Protein AF-A0A7Y6YC84-F1 (afdb_monomer_lite)

Structure (mmCIF, N/CA/C/O backbone):
data_AF-A0A7Y6YC84-F1
#
_entry.id   AF-A0A7Y6YC84-F1
#
loop_
_atom_site.group_PDB
_atom_site.id
_atom_site.type_symbol
_atom_site.label_atom_id
_atom_site.label_alt_id
_atom_site.label_comp_id
_atom_site.label_asym_id
_atom_site.label_entity_id
_atom_site.label_seq_id
_atom_site.pdbx_PDB_ins_code
_atom_site.Cartn_x
_atom_site.Cartn_y
_atom_site.Cartn_z
_atom_site.occupancy
_atom_site.B_iso_or_equiv
_atom_site.auth_seq_id
_atom_site.auth_comp_id
_atom_site.auth_asym_id
_atom_site.auth_atom_id
_atom_site.pdbx_PDB_model_num
ATOM 1 N N . MET A 1 1 ? 20.306 6.561 -1.553 1.00 42.97 1 MET A N 1
ATOM 2 C CA . MET A 1 1 ? 19.040 6.395 -2.291 1.00 42.97 1 MET A CA 1
ATOM 3 C C . MET A 1 1 ? 17.899 6.727 -1.353 1.00 42.97 1 MET A C 1
ATOM 5 O O . MET A 1 1 ? 17.803 6.110 -0.298 1.00 42.97 1 MET A O 1
ATOM 9 N N . TYR A 1 2 ? 17.120 7.759 -1.674 1.00 43.88 2 TYR A N 1
ATOM 10 C CA . TYR A 1 2 ? 15.855 8.026 -0.992 1.00 43.88 2 TYR A CA 1
ATOM 11 C C . TYR A 1 2 ? 14.807 7.134 -1.651 1.00 43.88 2 TYR A C 1
ATOM 13 O O . TYR A 1 2 ? 14.483 7.336 -2.815 1.00 43.88 2 TYR A O 1
ATOM 21 N N . TRP A 1 3 ? 14.342 6.116 -0.934 1.00 53.81 3 TRP A N 1
ATOM 22 C CA . TRP A 1 3 ? 13.335 5.191 -1.444 1.00 53.81 3 TRP A CA 1
ATOM 23 C C . TRP A 1 3 ? 11.969 5.870 -1.397 1.00 53.81 3 TRP A C 1
ATOM 25 O O . TRP A 1 3 ? 11.554 6.349 -0.338 1.00 53.81 3 TRP A O 1
ATOM 35 N N . LYS A 1 4 ? 11.282 5.943 -2.5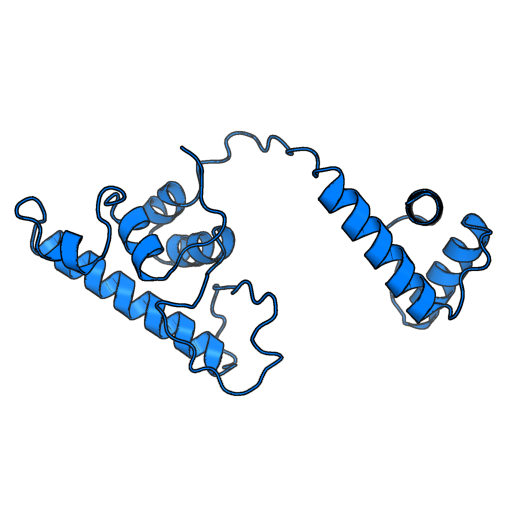41 1.00 65.00 4 LYS A N 1
ATOM 36 C CA . LYS A 1 4 ? 9.887 6.383 -2.572 1.00 65.00 4 LYS A CA 1
ATOM 37 C C . LYS A 1 4 ? 9.034 5.326 -1.868 1.00 65.00 4 LYS A C 1
ATOM 39 O O . LYS A 1 4 ? 9.213 4.127 -2.065 1.00 65.00 4 LYS A O 1
ATOM 44 N N . SER A 1 5 ? 8.107 5.783 -1.030 1.00 63.41 5 SER A N 1
ATOM 45 C CA . SER A 1 5 ? 7.161 4.906 -0.328 1.00 63.41 5 SER A CA 1
ATOM 46 C C . SER A 1 5 ? 6.054 4.376 -1.245 1.00 63.41 5 SER A C 1
ATOM 48 O O . SER A 1 5 ? 5.371 3.424 -0.882 1.00 63.41 5 SER A O 1
ATOM 50 N N . ASN A 1 6 ? 5.863 5.019 -2.401 1.00 70.50 6 ASN A N 1
ATOM 51 C CA . ASN A 1 6 ? 4.802 4.736 -3.358 1.00 70.50 6 ASN A CA 1
ATOM 52 C C . ASN A 1 6 ? 5.323 4.933 -4.785 1.00 70.50 6 ASN A C 1
ATOM 54 O O . ASN A 1 6 ? 6.077 5.882 -5.018 1.00 70.50 6 ASN A O 1
ATOM 58 N N . TYR A 1 7 ? 4.859 4.097 -5.712 1.00 74.06 7 TYR A N 1
ATOM 59 C CA . TYR A 1 7 ? 5.222 4.153 -7.130 1.00 74.06 7 TYR A CA 1
ATOM 60 C C . TYR A 1 7 ? 3.967 4.153 -8.010 1.00 74.06 7 TYR A C 1
ATOM 62 O O . TYR A 1 7 ? 2.951 3.546 -7.646 1.00 74.06 7 TYR A O 1
ATOM 70 N N . THR A 1 8 ? 4.033 4.830 -9.156 1.00 80.31 8 THR A N 1
ATOM 71 C CA . THR A 1 8 ? 3.091 4.604 -10.267 1.00 80.31 8 THR A CA 1
ATOM 72 C C . THR A 1 8 ? 3.418 3.293 -10.989 1.00 80.31 8 THR A C 1
ATOM 74 O O . THR A 1 8 ? 4.471 2.691 -10.756 1.00 80.31 8 THR A O 1
ATOM 77 N N . ALA A 1 9 ? 2.528 2.834 -11.875 1.00 78.75 9 ALA A N 1
ATOM 78 C CA . ALA A 1 9 ? 2.771 1.623 -12.660 1.00 78.75 9 ALA A CA 1
ATOM 79 C C . ALA A 1 9 ? 4.047 1.732 -13.519 1.00 78.75 9 ALA A C 1
ATOM 81 O O . ALA A 1 9 ? 4.863 0.814 -13.534 1.00 78.75 9 ALA A O 1
ATOM 82 N N . GLU A 1 10 ? 4.259 2.879 -14.169 1.00 80.94 10 GLU A N 1
ATOM 83 C CA . GLU A 1 10 ? 5.461 3.133 -14.971 1.00 80.94 10 GLU A CA 1
ATOM 84 C C . GLU A 1 10 ? 6.728 3.168 -14.111 1.00 80.94 10 GLU A C 1
ATOM 86 O O . GLU A 1 10 ? 7.709 2.496 -14.429 1.00 80.94 10 GLU A O 1
ATOM 91 N N . GLU A 1 11 ? 6.701 3.892 -12.986 1.00 80.94 11 GLU A N 1
ATOM 92 C CA . GLU A 1 11 ? 7.850 3.975 -12.080 1.00 80.94 11 GLU A CA 1
ATOM 93 C C . GLU A 1 11 ? 8.227 2.589 -11.532 1.00 80.94 11 GLU A C 1
ATOM 95 O O . GLU A 1 11 ? 9.409 2.257 -11.443 1.00 80.94 11 GLU A O 1
ATOM 100 N N . ALA A 1 12 ? 7.237 1.755 -11.198 1.00 81.56 12 ALA A N 1
ATOM 101 C CA . ALA A 1 12 ? 7.471 0.400 -10.708 1.00 81.56 12 ALA A CA 1
ATOM 102 C C . ALA A 1 12 ? 8.158 -0.487 -11.760 1.00 81.56 12 ALA A C 1
ATOM 104 O O . ALA A 1 12 ? 9.084 -1.233 -11.428 1.00 81.56 12 ALA A O 1
ATOM 105 N N . VAL A 1 13 ? 7.740 -0.385 -13.026 1.00 82.50 13 VAL A N 1
ATOM 106 C CA . VAL A 1 13 ? 8.360 -1.116 -14.141 1.00 82.50 13 VAL A CA 1
ATOM 107 C C . VAL A 1 13 ? 9.784 -0.623 -14.386 1.00 82.50 13 VAL A C 1
ATOM 109 O O . VAL A 1 13 ? 10.694 -1.443 -14.505 1.00 82.50 13 VAL A O 1
ATOM 112 N N . LEU A 1 14 ? 10.012 0.693 -14.390 1.00 83.44 14 LEU A N 1
ATOM 113 C CA . LEU A 1 14 ? 11.350 1.266 -14.551 1.00 83.44 14 LEU A CA 1
ATOM 114 C C . LEU A 1 14 ? 12.304 0.795 -13.447 1.00 83.44 14 LEU A C 1
ATOM 116 O O . LEU A 1 14 ? 13.414 0.348 -13.743 1.00 83.44 14 LEU A O 1
ATOM 120 N N . VAL A 1 15 ? 11.868 0.809 -12.185 1.00 81.62 15 VAL A N 1
ATOM 121 C CA . VAL A 1 15 ? 12.671 0.308 -11.055 1.00 81.62 15 VAL A CA 1
ATOM 122 C C . VAL A 1 15 ? 12.951 -1.190 -11.198 1.00 81.62 15 VAL A C 1
ATOM 124 O O . VAL A 1 15 ? 14.099 -1.619 -11.056 1.00 81.62 15 VAL A O 1
ATOM 127 N N . ALA A 1 16 ? 11.946 -1.997 -11.553 1.00 81.06 16 ALA A N 1
ATOM 128 C CA . ALA A 1 16 ? 12.126 -3.432 -11.774 1.00 81.06 16 ALA A CA 1
ATOM 129 C C . ALA A 1 16 ? 13.168 -3.708 -12.879 1.00 81.06 16 ALA A C 1
ATOM 131 O O . ALA A 1 16 ? 14.087 -4.521 -12.706 1.00 81.06 16 ALA A O 1
ATOM 132 N N . MET A 1 17 ? 13.099 -2.961 -13.981 1.00 80.69 17 MET A N 1
ATOM 133 C CA . MET A 1 17 ? 14.046 -3.064 -15.094 1.00 80.69 17 MET A CA 1
ATOM 134 C C . MET A 1 17 ? 15.441 -2.511 -14.755 1.00 80.69 17 MET A C 1
ATOM 136 O O . MET A 1 17 ? 16.412 -2.830 -15.444 1.00 80.69 17 MET A O 1
ATOM 140 N N . GLY A 1 18 ? 15.599 -1.781 -13.645 1.00 80.00 18 GLY A N 1
ATOM 141 C CA . GLY A 1 18 ? 16.848 -1.101 -13.284 1.00 80.00 18 GLY A CA 1
ATOM 142 C C . GLY A 1 18 ? 17.100 0.151 -14.131 1.00 80.00 18 GLY A C 1
ATOM 143 O O . GLY A 1 18 ? 18.245 0.547 -14.327 1.00 80.00 18 GLY A O 1
ATOM 144 N N . ALA A 1 19 ? 16.025 0.743 -14.645 1.00 81.69 19 ALA A N 1
ATOM 145 C CA . ALA A 1 19 ? 15.982 1.891 -15.538 1.00 81.69 19 ALA A CA 1
ATOM 146 C C . ALA A 1 19 ? 15.598 3.186 -14.792 1.00 81.69 19 ALA A C 1
ATOM 148 O O . ALA A 1 19 ? 14.956 4.067 -15.349 1.00 81.69 19 ALA A O 1
ATOM 149 N N . GLU A 1 20 ? 16.010 3.327 -13.528 1.00 72.19 20 GLU A N 1
ATOM 150 C CA . GLU A 1 20 ? 15.676 4.477 -12.664 1.00 72.19 20 GLU A CA 1
ATOM 151 C C . GLU A 1 20 ? 16.207 5.833 -13.175 1.00 72.19 20 GLU A C 1
ATOM 153 O O . GLU A 1 20 ? 15.881 6.875 -12.615 1.00 72.19 20 GLU A O 1
ATOM 158 N N . GLY A 1 21 ? 17.051 5.828 -14.212 1.00 76.69 21 GLY A N 1
ATOM 159 C CA . GLY A 1 21 ? 17.559 7.032 -14.873 1.00 76.69 21 GLY A CA 1
ATOM 160 C C . GLY A 1 21 ? 16.641 7.603 -15.957 1.00 76.69 21 GLY A C 1
ATOM 161 O O . GLY A 1 21 ? 17.009 8.608 -16.560 1.00 76.69 21 GLY A O 1
ATOM 162 N N . PHE A 1 22 ? 15.499 6.967 -16.229 1.00 80.56 22 PHE A N 1
ATOM 163 C CA . PHE A 1 22 ? 14.528 7.414 -17.226 1.00 80.56 22 PHE A CA 1
ATOM 164 C C . PHE A 1 22 ? 13.312 8.053 -16.555 1.00 80.56 22 PHE A C 1
ATOM 166 O O . PHE A 1 22 ? 12.827 7.557 -15.539 1.00 80.56 22 PHE A O 1
ATOM 173 N N . ASP A 1 23 ? 12.815 9.139 -17.148 1.00 78.81 23 ASP A N 1
ATOM 174 C CA . ASP A 1 23 ? 11.659 9.881 -16.634 1.00 78.81 23 ASP A CA 1
ATOM 175 C C . ASP A 1 23 ? 10.327 9.179 -16.949 1.00 78.81 23 ASP A C 1
ATOM 177 O O . ASP A 1 23 ? 9.343 9.370 -16.234 1.00 78.81 23 ASP A O 1
ATOM 181 N N . SER A 1 24 ? 10.291 8.346 -17.995 1.00 82.56 24 SER A N 1
ATOM 182 C CA . SER A 1 24 ? 9.112 7.580 -18.399 1.00 82.56 24 SER A CA 1
ATOM 183 C C . SER A 1 24 ? 9.479 6.254 -19.069 1.00 82.56 24 SER A C 1
ATOM 185 O O . SER A 1 24 ? 10.591 6.070 -19.579 1.00 82.56 24 SER A O 1
ATOM 187 N N . LEU A 1 25 ? 8.518 5.325 -19.113 1.00 82.56 25 LEU A N 1
ATOM 188 C CA . LEU A 1 25 ? 8.671 4.075 -19.864 1.00 82.56 25 LEU A CA 1
ATOM 189 C C . LEU A 1 25 ? 8.870 4.351 -21.362 1.00 82.56 25 LEU A C 1
ATOM 191 O O . LEU A 1 25 ? 9.650 3.673 -22.024 1.00 82.56 25 LEU A O 1
ATOM 195 N N . HIS A 1 26 ? 8.224 5.399 -21.880 1.00 84.12 26 HIS A N 1
ATOM 196 C CA . HIS A 1 26 ? 8.398 5.850 -23.256 1.00 84.12 26 HIS A CA 1
ATOM 197 C C . HIS A 1 26 ? 9.848 6.261 -23.551 1.00 84.12 26 HIS A C 1
ATOM 199 O O . HIS A 1 26 ? 10.396 5.879 -24.586 1.00 84.12 26 HIS A O 1
ATOM 205 N N . ASP A 1 27 ? 10.495 6.991 -22.640 1.00 84.81 27 ASP A N 1
ATOM 206 C CA . ASP A 1 27 ? 11.900 7.389 -22.798 1.00 84.81 27 ASP A CA 1
ATOM 207 C C . ASP A 1 27 ? 12.840 6.182 -22.715 1.00 84.81 27 ASP A C 1
ATOM 209 O O . ASP A 1 27 ? 13.811 6.094 -23.470 1.00 84.81 27 ASP A O 1
ATOM 213 N N . TYR A 1 28 ? 12.524 5.220 -21.842 1.00 84.75 28 TYR A N 1
ATOM 214 C CA . TYR A 1 28 ? 13.267 3.967 -21.737 1.00 84.75 28 TYR A CA 1
ATOM 215 C C . TYR A 1 28 ? 13.187 3.138 -23.024 1.00 84.75 28 TYR A C 1
ATOM 217 O O . TYR A 1 28 ? 14.220 2.680 -23.523 1.00 84.75 28 TYR A O 1
ATOM 225 N N . CYS A 1 29 ? 11.991 2.986 -23.597 1.00 83.62 29 CYS A N 1
ATOM 226 C CA . CYS A 1 29 ? 11.786 2.201 -24.814 1.00 83.62 29 CYS A CA 1
ATOM 227 C C . CYS A 1 29 ? 12.375 2.865 -26.067 1.00 83.62 29 CYS A C 1
ATOM 229 O O . CYS A 1 29 ? 12.778 2.174 -26.998 1.00 83.62 29 CYS A O 1
ATOM 231 N N . ASN A 1 30 ? 12.470 4.196 -26.093 1.00 84.25 30 ASN A N 1
ATOM 232 C CA . ASN A 1 30 ? 13.074 4.934 -27.208 1.00 84.25 30 ASN A CA 1
ATOM 233 C C . ASN A 1 30 ? 14.585 5.170 -27.054 1.00 84.25 30 ASN A C 1
ATOM 235 O O . ASN A 1 30 ? 15.214 5.771 -27.934 1.00 84.25 30 ASN A O 1
ATOM 239 N N . SER A 1 31 ? 15.186 4.723 -25.951 1.00 86.06 31 SER A N 1
ATOM 240 C CA . SER A 1 31 ? 16.622 4.853 -25.735 1.00 86.06 31 SER A CA 1
ATOM 241 C C . SER A 1 31 ? 17.416 3.970 -26.695 1.00 86.06 31 SER A C 1
ATOM 243 O O . SER A 1 31 ? 17.081 2.814 -26.943 1.00 86.06 31 SER A O 1
ATOM 245 N N . LYS A 1 32 ? 18.539 4.499 -27.190 1.00 79.50 32 LYS A N 1
ATOM 246 C CA . LYS A 1 32 ? 19.475 3.751 -28.047 1.00 79.50 32 LYS A CA 1
ATOM 247 C C . LYS A 1 32 ? 20.190 2.620 -27.310 1.00 79.50 32 LYS A C 1
ATOM 249 O O . LYS A 1 32 ? 20.726 1.728 -27.961 1.00 79.50 32 LYS A O 1
ATOM 254 N N . ASP A 1 33 ? 20.210 2.687 -25.982 1.00 81.81 33 ASP A N 1
ATOM 255 C CA . ASP A 1 33 ? 20.909 1.738 -25.119 1.00 81.81 33 ASP A CA 1
ATOM 256 C C . ASP A 1 33 ? 20.005 0.578 -24.661 1.00 81.81 33 ASP A C 1
ATOM 258 O O . ASP A 1 33 ? 20.486 -0.351 -24.012 1.00 81.81 33 ASP A O 1
ATOM 262 N N . THR A 1 34 ? 18.711 0.608 -25.006 1.00 83.69 34 THR A N 1
ATOM 263 C CA . THR A 1 34 ? 17.733 -0.421 -24.630 1.00 83.69 34 THR A CA 1
ATOM 264 C C . THR A 1 34 ? 17.565 -1.439 -25.758 1.00 83.69 34 THR A C 1
ATOM 266 O O . THR A 1 34 ? 17.363 -1.082 -26.920 1.00 83.69 34 THR A O 1
ATOM 269 N N . THR A 1 35 ? 17.644 -2.730 -25.436 1.00 88.00 35 THR A N 1
ATOM 270 C CA . THR A 1 35 ? 17.432 -3.800 -26.423 1.00 88.00 35 THR A CA 1
ATOM 271 C C . THR A 1 35 ? 15.944 -4.072 -26.644 1.00 88.00 35 THR A C 1
ATOM 273 O O . THR A 1 35 ? 15.130 -3.882 -25.747 1.00 88.00 35 THR A O 1
ATOM 276 N N . THR A 1 36 ? 15.574 -4.599 -27.815 1.00 83.38 36 THR A N 1
ATOM 277 C CA . THR A 1 36 ? 14.182 -4.998 -28.110 1.00 83.38 36 THR A CA 1
ATOM 278 C C . THR A 1 36 ? 13.625 -5.975 -27.071 1.00 83.38 36 THR A C 1
ATOM 280 O O . THR A 1 36 ? 12.492 -5.836 -26.642 1.00 83.38 36 THR A O 1
ATOM 283 N N . GLU A 1 37 ? 14.450 -6.900 -26.580 1.00 84.25 37 GLU A N 1
ATOM 284 C CA . GLU A 1 37 ? 14.055 -7.854 -25.538 1.00 84.25 37 GLU A CA 1
ATOM 285 C C . GLU A 1 37 ? 13.765 -7.172 -24.186 1.00 84.25 37 GLU A C 1
ATOM 287 O O . GLU A 1 37 ? 12.872 -7.586 -23.448 1.00 84.25 37 GLU A O 1
ATOM 292 N N . GLN A 1 38 ? 14.492 -6.099 -23.857 1.00 82.94 38 GLN A N 1
ATOM 293 C CA . GLN A 1 38 ? 14.213 -5.288 -22.671 1.00 82.94 38 GLN A CA 1
ATOM 294 C C . GLN A 1 38 ? 12.928 -4.473 -22.828 1.00 82.94 38 GLN A C 1
ATOM 296 O O . GLN A 1 38 ? 12.177 -4.361 -21.861 1.00 82.94 38 GLN A O 1
ATOM 301 N N . ILE A 1 39 ? 12.671 -3.945 -24.027 1.00 83.12 39 ILE A N 1
ATOM 302 C CA . ILE A 1 39 ? 11.435 -3.225 -24.362 1.00 83.12 39 ILE A CA 1
ATOM 303 C C . ILE A 1 39 ? 10.236 -4.160 -24.207 1.00 83.12 39 ILE A C 1
ATOM 305 O O . ILE A 1 39 ? 9.348 -3.866 -23.412 1.00 83.12 39 ILE A O 1
ATOM 309 N N . ASP A 1 40 ? 10.266 -5.326 -24.858 1.00 83.44 40 ASP A N 1
ATOM 310 C CA . ASP A 1 40 ? 9.182 -6.314 -24.802 1.00 83.44 40 ASP A CA 1
ATOM 311 C C . ASP A 1 40 ? 8.893 -6.744 -23.356 1.00 83.44 40 ASP A C 1
ATOM 313 O O . ASP A 1 40 ? 7.738 -6.832 -22.931 1.00 83.44 40 ASP A O 1
ATOM 317 N N . LYS A 1 41 ? 9.946 -6.967 -22.557 1.00 83.31 41 LYS A N 1
ATOM 318 C CA . LYS A 1 41 ? 9.800 -7.323 -21.141 1.00 83.31 41 LYS A CA 1
ATOM 319 C C . LYS A 1 41 ? 9.176 -6.188 -20.325 1.00 83.31 41 LYS A C 1
ATOM 321 O O . LYS A 1 41 ? 8.335 -6.455 -19.465 1.00 83.31 41 LYS A O 1
ATOM 326 N N . ALA A 1 42 ? 9.583 -4.944 -20.567 1.00 81.56 42 ALA A N 1
ATOM 327 C CA . ALA A 1 42 ? 9.072 -3.786 -19.844 1.00 81.56 42 ALA A CA 1
ATOM 328 C C . ALA A 1 42 ? 7.603 -3.500 -20.198 1.00 81.56 42 ALA A C 1
ATOM 330 O O . ALA A 1 42 ? 6.786 -3.301 -19.298 1.00 81.56 42 ALA A O 1
ATOM 331 N N . GLU A 1 43 ? 7.244 -3.569 -21.481 1.00 83.25 43 GLU A N 1
ATOM 332 C CA . GLU A 1 43 ? 5.861 -3.419 -21.946 1.00 83.25 43 GLU A CA 1
ATOM 333 C C . GLU A 1 43 ? 4.957 -4.527 -21.399 1.00 83.25 43 GLU A C 1
ATOM 335 O O . GLU A 1 43 ? 3.871 -4.243 -20.891 1.00 83.25 43 GLU A O 1
ATOM 340 N N . HIS A 1 44 ? 5.418 -5.781 -21.414 1.00 83.00 44 HIS A N 1
ATOM 341 C CA . HIS A 1 44 ? 4.658 -6.900 -20.859 1.00 83.00 44 HIS A CA 1
ATOM 342 C C . HIS A 1 44 ? 4.390 -6.725 -19.357 1.00 83.00 44 HIS A C 1
ATOM 344 O O . HIS A 1 44 ? 3.258 -6.891 -18.903 1.00 83.00 44 HIS A O 1
ATOM 350 N N . LEU A 1 45 ? 5.412 -6.344 -18.581 1.00 82.00 45 LEU A N 1
ATOM 351 C CA . LEU A 1 45 ? 5.261 -6.069 -17.148 1.00 82.00 45 LEU A CA 1
ATOM 352 C C . LEU A 1 45 ? 4.295 -4.910 -16.884 1.00 82.00 45 LEU A C 1
ATOM 354 O O . LEU A 1 45 ? 3.489 -4.987 -15.957 1.00 82.00 45 LEU A O 1
ATOM 358 N N . PHE A 1 46 ? 4.358 -3.858 -17.700 1.00 83.19 46 PHE A N 1
ATOM 359 C CA . PHE A 1 46 ? 3.462 -2.714 -17.583 1.00 83.19 46 PHE A CA 1
ATOM 360 C C . PHE A 1 46 ? 2.004 -3.096 -17.854 1.00 83.19 46 PHE A C 1
ATOM 362 O O . PHE A 1 46 ? 1.125 -2.767 -17.058 1.00 83.19 46 PHE A O 1
ATOM 369 N N . VAL A 1 47 ? 1.743 -3.843 -18.930 1.00 80.69 47 VAL A N 1
ATOM 370 C CA . VAL A 1 47 ? 0.391 -4.297 -19.286 1.00 80.69 47 VAL A CA 1
ATOM 371 C C . VAL A 1 47 ? -0.193 -5.207 -18.205 1.00 80.69 47 VAL A C 1
ATOM 373 O O . VAL A 1 47 ? -1.343 -5.014 -17.807 1.00 80.69 47 VAL A O 1
ATOM 376 N N . GLU A 1 48 ? 0.585 -6.158 -17.682 1.00 81.50 48 GLU A N 1
ATOM 377 C CA . GLU A 1 48 ? 0.122 -7.023 -16.591 1.00 81.50 48 GLU A CA 1
ATOM 378 C C . GLU A 1 48 ? -0.188 -6.237 -15.312 1.00 81.50 48 GLU A C 1
ATOM 380 O O . GLU A 1 48 ? -1.189 -6.511 -14.646 1.00 81.50 48 GLU A O 1
ATOM 385 N N . LEU A 1 49 ? 0.649 -5.255 -14.967 1.00 80.69 49 LEU A N 1
ATOM 386 C CA . LEU A 1 49 ? 0.445 -4.431 -13.780 1.00 80.69 49 LEU A CA 1
ATOM 387 C C . LEU A 1 49 ? -0.811 -3.561 -13.917 1.00 80.69 49 LEU A C 1
ATOM 389 O O . LEU A 1 49 ? -1.611 -3.484 -12.986 1.00 80.69 49 LEU A O 1
ATOM 393 N N . CYS A 1 50 ? -1.023 -2.959 -15.088 1.00 76.88 50 CYS A N 1
ATOM 394 C CA . CYS A 1 50 ? -2.239 -2.210 -15.399 1.00 76.88 50 CYS A CA 1
ATOM 395 C C . CYS A 1 50 ? -3.488 -3.094 -15.311 1.00 76.88 50 CYS A C 1
ATOM 397 O O . CYS A 1 50 ? -4.482 -2.683 -14.711 1.00 76.88 50 CYS A O 1
ATOM 399 N N . HIS A 1 51 ? -3.429 -4.323 -15.829 1.00 76.56 51 HIS A N 1
ATOM 400 C CA . HIS A 1 51 ? -4.544 -5.264 -15.740 1.00 76.56 51 HIS A CA 1
ATOM 401 C C . HIS A 1 51 ? -4.897 -5.610 -14.285 1.00 76.56 51 HIS A C 1
ATOM 403 O O . HIS A 1 51 ? -6.065 -5.646 -13.908 1.00 76.56 51 HIS A O 1
ATOM 409 N N . GLU A 1 52 ? -3.895 -5.804 -13.432 1.00 74.12 52 GLU A N 1
ATOM 410 C CA . GLU A 1 52 ? -4.105 -6.094 -12.008 1.00 74.12 52 GLU A CA 1
ATOM 411 C C . GLU A 1 52 ? -4.663 -4.892 -11.234 1.00 74.12 52 GLU A C 1
ATOM 413 O O . GLU A 1 52 ? -5.536 -5.054 -10.380 1.00 74.12 52 GLU A O 1
ATOM 418 N N . ILE A 1 53 ? -4.242 -3.673 -11.583 1.00 73.50 53 ILE A N 1
ATOM 419 C CA . ILE A 1 53 ? -4.848 -2.437 -11.064 1.00 73.50 53 ILE A CA 1
ATOM 420 C C 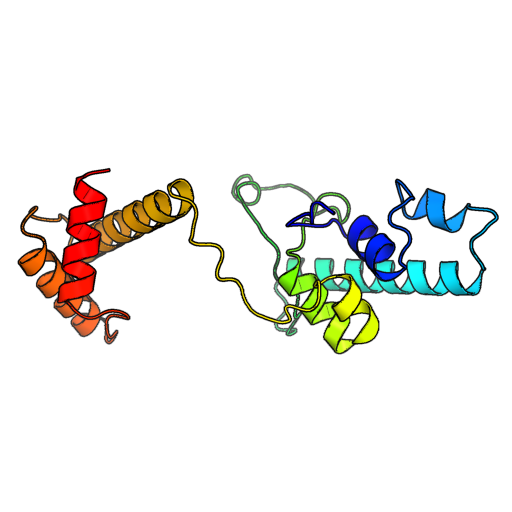. ILE A 1 53 ? -6.327 -2.336 -11.481 1.00 73.50 53 ILE A C 1
ATOM 422 O O . ILE A 1 53 ? -7.177 -1.942 -10.676 1.00 73.50 53 ILE A O 1
ATOM 426 N N . GLU A 1 54 ? -6.670 -2.720 -12.712 1.00 70.56 54 GLU A N 1
ATOM 427 C CA . GLU A 1 54 ? -8.063 -2.763 -13.171 1.00 70.56 54 GLU A CA 1
ATOM 428 C C . GLU A 1 54 ? -8.890 -3.845 -12.461 1.00 70.56 54 GLU A C 1
ATOM 430 O O . GLU A 1 54 ? -10.051 -3.603 -12.121 1.00 70.56 54 GLU A O 1
ATOM 435 N N . LEU A 1 55 ? -8.312 -5.014 -12.174 1.00 68.44 55 LEU A N 1
ATOM 436 C CA . LEU A 1 55 ? -8.990 -6.068 -11.409 1.00 68.44 55 LEU A CA 1
ATOM 437 C C . LEU A 1 55 ? -9.300 -5.622 -9.974 1.00 68.44 55 LEU A C 1
ATOM 439 O O . LEU A 1 55 ? -10.408 -5.865 -9.483 1.00 68.44 55 LEU A O 1
ATOM 443 N N . LEU A 1 56 ? -8.380 -4.892 -9.332 1.00 66.19 56 LEU A N 1
ATOM 444 C CA . LEU A 1 56 ? -8.636 -4.249 -8.038 1.00 66.19 56 LEU A CA 1
ATOM 445 C C . LEU A 1 56 ? -9.813 -3.266 -8.100 1.00 66.19 56 LEU A C 1
ATOM 447 O O . LEU A 1 56 ? -10.612 -3.195 -7.165 1.00 66.19 56 LEU A O 1
ATOM 451 N N . ARG A 1 57 ? -9.954 -2.525 -9.206 1.00 62.19 57 ARG A N 1
ATOM 452 C CA . ARG A 1 57 ? -11.046 -1.559 -9.415 1.00 62.19 57 ARG A CA 1
ATOM 453 C C . ARG A 1 57 ? -12.424 -2.222 -9.489 1.00 62.19 57 ARG A C 1
ATOM 455 O O . ARG A 1 57 ? -13.402 -1.613 -9.062 1.00 62.19 57 ARG A O 1
ATOM 462 N N . VAL A 1 58 ? -12.528 -3.427 -10.049 1.00 58.44 58 VAL A N 1
ATOM 463 C CA . VAL A 1 58 ? -13.822 -4.117 -10.230 1.00 58.44 58 VAL A CA 1
ATOM 464 C C . VAL A 1 58 ? -14.276 -4.825 -8.943 1.00 58.44 58 VAL A C 1
ATOM 466 O O . VAL A 1 58 ? -15.407 -5.300 -8.873 1.00 58.44 58 VAL A O 1
ATOM 469 N N . GLY A 1 59 ? -13.438 -4.855 -7.897 1.00 52.81 59 GLY A N 1
ATOM 470 C CA . GLY A 1 59 ? -13.762 -5.522 -6.632 1.00 52.81 59 GLY A CA 1
ATOM 471 C C . GLY A 1 59 ? -13.996 -7.021 -6.815 1.00 52.81 59 GLY A C 1
ATOM 472 O O . GLY A 1 59 ? -14.792 -7.613 -6.093 1.00 52.81 59 GLY A O 1
ATOM 473 N N . SER A 1 60 ? -13.366 -7.616 -7.832 1.00 49.44 60 SER A N 1
ATOM 474 C CA . SER A 1 60 ? -13.545 -9.031 -8.132 1.00 49.44 60 SER A CA 1
ATOM 475 C C . SER A 1 60 ? -12.955 -9.886 -7.010 1.00 49.44 60 SER A C 1
ATOM 477 O O . SER A 1 60 ? -11.886 -9.559 -6.503 1.00 49.44 60 SER A O 1
ATOM 479 N N . ASP A 1 61 ? -13.590 -11.018 -6.692 1.00 49.50 61 ASP A N 1
ATOM 480 C CA . ASP A 1 61 ? -13.102 -12.034 -5.737 1.00 49.50 61 ASP A CA 1
ATOM 481 C C . ASP A 1 61 ? -11.761 -12.689 -6.152 1.00 49.50 61 ASP A C 1
ATOM 483 O O . ASP A 1 61 ? -11.303 -13.654 -5.535 1.00 49.50 61 ASP A O 1
ATOM 487 N N . TYR A 1 62 ? -11.109 -12.189 -7.207 1.00 47.09 62 TYR A N 1
ATOM 488 C CA . TYR A 1 62 ? -9.741 -12.553 -7.527 1.00 47.09 62 TYR A CA 1
ATOM 489 C C . TYR A 1 62 ? -8.802 -11.974 -6.471 1.00 47.09 62 TYR A C 1
ATOM 491 O O . TYR A 1 62 ? -8.743 -10.769 -6.237 1.00 47.09 62 TYR A O 1
ATOM 499 N N . SER A 1 63 ? -8.044 -12.876 -5.852 1.00 52.25 63 SER A N 1
ATOM 500 C CA . SER A 1 63 ? -6.952 -12.613 -4.917 1.00 52.25 63 SER A CA 1
ATOM 501 C C . SER A 1 63 ? -5.814 -11.841 -5.605 1.00 52.25 63 SER A C 1
ATOM 503 O O . SER A 1 63 ? -4.732 -12.390 -5.823 1.00 52.25 63 SER A O 1
ATOM 505 N N . SER A 1 64 ? -6.033 -10.579 -5.972 1.00 57.09 64 SER A N 1
ATOM 506 C CA . SER A 1 64 ? -4.927 -9.708 -6.357 1.00 57.09 64 SER A CA 1
ATOM 507 C C . SER A 1 64 ? -4.072 -9.453 -5.117 1.00 57.09 64 SER A C 1
ATOM 509 O O . SER A 1 64 ? -4.572 -9.094 -4.049 1.00 57.09 64 SER A O 1
ATOM 511 N N . CYS A 1 65 ? -2.765 -9.667 -5.248 1.00 58.03 65 CYS A N 1
ATOM 512 C CA . CYS A 1 65 ? -1.806 -9.433 -4.169 1.00 58.03 65 CYS A CA 1
ATOM 513 C C . CYS A 1 65 ? -1.490 -7.937 -3.986 1.00 58.03 65 CYS A C 1
ATOM 515 O O . CYS A 1 65 ? -0.766 -7.570 -3.061 1.00 58.03 65 CYS A O 1
ATOM 517 N N . LEU A 1 66 ? -2.007 -7.070 -4.864 1.00 60.81 66 LEU A N 1
ATOM 518 C CA . LEU A 1 66 ? -1.778 -5.633 -4.807 1.00 60.81 66 LEU A CA 1
ATOM 519 C C . LEU A 1 66 ? -2.687 -4.964 -3.762 1.00 60.81 66 LEU A C 1
ATOM 521 O O . LEU A 1 66 ? -3.903 -5.122 -3.779 1.00 60.81 66 LEU A O 1
ATOM 525 N N . LYS A 1 67 ? -2.109 -4.141 -2.881 1.00 64.62 67 LYS A N 1
ATOM 526 C CA . LYS A 1 67 ? -2.830 -3.180 -2.036 1.00 64.62 67 LYS A CA 1
ATOM 527 C C . LYS A 1 67 ? -2.460 -1.749 -2.437 1.00 64.62 67 LYS A C 1
ATOM 529 O O . LYS A 1 67 ? -1.297 -1.330 -2.431 1.00 64.62 67 LYS A O 1
ATOM 534 N N . THR A 1 68 ? -3.483 -0.979 -2.766 1.00 59.94 68 THR A N 1
ATOM 535 C CA . THR A 1 68 ? -3.414 0.446 -3.118 1.00 59.94 68 THR A CA 1
ATOM 536 C C . THR A 1 68 ? -3.459 1.328 -1.869 1.00 59.94 68 THR A C 1
ATOM 538 O O . THR A 1 68 ? -4.261 1.075 -0.968 1.00 59.94 68 THR A O 1
ATOM 541 N N . PHE A 1 69 ? -2.657 2.396 -1.825 1.00 53.22 69 PHE A N 1
ATOM 542 C CA . PHE A 1 69 ? -2.745 3.416 -0.774 1.00 53.22 69 PHE A CA 1
ATOM 543 C C . PHE A 1 69 ? -3.763 4.487 -1.190 1.00 53.22 69 PHE A C 1
ATOM 545 O O . PHE A 1 69 ? -3.426 5.433 -1.896 1.00 53.22 69 PHE A O 1
ATOM 552 N N . TYR A 1 70 ? -5.026 4.329 -0.789 1.00 50.41 70 TYR A N 1
ATOM 553 C CA . TYR A 1 70 ? -6.056 5.348 -1.010 1.00 50.41 70 TYR A CA 1
ATOM 554 C C . TYR A 1 70 ? -6.150 6.286 0.200 1.00 50.41 70 TYR A C 1
ATOM 556 O O . TYR A 1 70 ? -6.959 6.066 1.099 1.00 50.41 70 TYR A O 1
ATOM 564 N N . GLU A 1 71 ? -5.359 7.362 0.221 1.00 38.50 71 GLU A N 1
ATOM 565 C CA . GLU A 1 71 ? -5.671 8.531 1.054 1.00 38.50 71 GLU A CA 1
ATOM 566 C C . GLU A 1 71 ? -6.489 9.548 0.233 1.00 38.50 71 GLU A C 1
ATOM 568 O O . GLU A 1 71 ? -5.987 10.221 -0.661 1.00 38.50 71 GLU A O 1
ATOM 573 N N . SER A 1 72 ? -7.766 9.681 0.604 1.00 35.44 72 SER A N 1
ATOM 574 C CA . SER A 1 72 ? -8.657 10.848 0.432 1.00 35.44 72 SER A CA 1
ATOM 575 C C . SER A 1 72 ? -9.462 11.105 -0.858 1.00 35.44 72 SER A C 1
ATOM 577 O O . SER A 1 72 ? -10.491 11.765 -0.731 1.00 35.44 72 SER A O 1
ATOM 579 N N . GLU A 1 73 ? -9.145 10.575 -2.046 1.00 38.75 73 GLU A N 1
ATOM 580 C CA . GLU A 1 73 ? -9.890 10.992 -3.268 1.00 38.75 73 GLU A CA 1
ATOM 581 C C . GLU A 1 73 ? -11.109 10.136 -3.664 1.00 38.75 73 GLU A C 1
ATOM 583 O O . GLU A 1 73 ? -11.993 10.624 -4.360 1.00 38.75 73 GLU A O 1
ATOM 588 N N . VAL A 1 74 ? -11.267 8.909 -3.156 1.00 43.44 74 VAL A N 1
ATOM 589 C CA . VAL A 1 74 ? -12.458 8.077 -3.468 1.00 43.44 74 VAL A CA 1
ATOM 590 C C . VAL A 1 74 ? -13.730 8.575 -2.753 1.00 43.44 74 VAL A C 1
ATOM 592 O O . VAL A 1 74 ? -14.846 8.257 -3.159 1.00 43.44 74 VAL A O 1
ATOM 595 N N . LEU A 1 75 ? -13.591 9.423 -1.727 1.00 42.00 75 LEU A N 1
ATOM 596 C CA . LEU A 1 75 ? -14.725 10.087 -1.065 1.00 42.00 75 LEU A CA 1
ATOM 597 C C . LEU A 1 75 ? -15.336 11.224 -1.904 1.00 42.00 75 LEU A C 1
ATOM 599 O O . LEU A 1 75 ? -16.440 11.674 -1.597 1.00 42.00 75 LEU A O 1
ATOM 603 N N . ALA A 1 76 ? -14.673 11.647 -2.984 1.00 39.09 76 ALA A N 1
ATOM 604 C CA . ALA A 1 76 ? -15.224 12.552 -3.984 1.00 39.09 76 ALA A CA 1
ATOM 605 C C . ALA A 1 76 ? -15.522 11.742 -5.252 1.00 39.09 76 ALA A C 1
ATOM 607 O O . ALA A 1 76 ? -14.697 11.639 -6.153 1.00 39.09 76 ALA A O 1
ATOM 608 N N . GLY A 1 77 ? -16.691 11.095 -5.283 1.00 41.34 77 GLY A N 1
ATOM 609 C CA . GLY A 1 77 ? -17.116 10.257 -6.403 1.00 41.34 77 GLY A CA 1
ATOM 610 C C . GLY A 1 77 ? -16.858 10.904 -7.771 1.00 41.34 77 GLY A C 1
ATOM 611 O O . GLY A 1 77 ? -17.082 12.100 -7.937 1.00 41.34 77 GLY A O 1
ATOM 612 N N . TYR A 1 78 ? -16.453 10.071 -8.737 1.00 40.19 78 TYR A N 1
ATOM 613 C CA . TYR A 1 78 ? -16.122 10.389 -10.140 1.00 40.19 78 TYR A CA 1
ATOM 614 C C . TYR A 1 78 ? -14.686 10.827 -10.464 1.00 40.19 78 TYR A C 1
ATOM 616 O O . TYR A 1 78 ? -14.493 11.807 -11.180 1.00 40.19 78 TYR A O 1
ATOM 624 N N . LEU A 1 79 ? -13.675 10.033 -10.104 1.00 42.34 79 LEU A N 1
ATOM 625 C CA . LEU A 1 79 ? -12.403 10.077 -10.834 1.00 42.34 79 LEU A CA 1
ATOM 626 C C . LEU A 1 79 ? -12.092 8.714 -11.452 1.00 42.34 79 LEU A C 1
ATOM 628 O O . LEU A 1 79 ? -12.089 7.680 -10.786 1.00 42.34 79 LEU A O 1
ATOM 632 N N . GLN A 1 80 ? -11.905 8.730 -12.772 1.00 45.34 80 GLN A N 1
ATOM 633 C CA . GLN A 1 80 ? -11.355 7.623 -13.541 1.00 45.34 80 GLN A CA 1
ATOM 634 C C . GLN A 1 80 ? -10.008 7.250 -12.912 1.00 45.34 80 GLN A C 1
ATOM 636 O O . GLN A 1 80 ? -9.107 8.081 -12.856 1.00 45.34 80 GLN A O 1
ATOM 641 N N . LEU A 1 81 ? -9.887 6.022 -12.405 1.00 51.62 81 LEU A N 1
ATOM 642 C CA . LEU A 1 81 ? -8.605 5.483 -11.962 1.00 51.62 81 LEU A CA 1
ATOM 643 C C . LEU A 1 81 ? -7.712 5.337 -13.194 1.00 51.62 81 LEU A C 1
ATOM 645 O O . LEU A 1 81 ? -7.866 4.398 -13.970 1.00 51.62 81 LEU A O 1
ATOM 649 N N . ASP A 1 82 ? -6.838 6.315 -13.398 1.00 57.06 82 ASP A N 1
ATOM 650 C CA . ASP A 1 82 ? -5.768 6.264 -14.383 1.00 57.06 82 ASP A CA 1
ATOM 651 C C . ASP A 1 82 ? -4.554 5.562 -13.749 1.00 57.06 82 ASP A C 1
ATOM 653 O O . ASP A 1 82 ? -4.188 5.827 -12.597 1.00 57.06 82 ASP A O 1
ATOM 657 N N . HIS A 1 83 ? -3.919 4.654 -14.488 1.00 60.03 83 HIS A N 1
ATOM 658 C CA . HIS A 1 83 ? -2.709 3.945 -14.061 1.00 60.03 83 HIS A CA 1
ATOM 659 C C . HIS A 1 83 ? -1.541 4.913 -13.806 1.00 60.03 83 HIS A C 1
ATOM 661 O O . HIS A 1 83 ? -0.666 4.613 -12.991 1.00 60.03 83 HIS A O 1
ATOM 667 N N . ASN A 1 84 ? -1.580 6.109 -14.404 1.00 57.31 84 ASN A N 1
ATOM 668 C CA . ASN A 1 84 ? -0.607 7.178 -14.153 1.00 57.31 84 ASN A CA 1
ATOM 669 C C . ASN A 1 84 ? -0.800 7.876 -12.797 1.00 57.31 84 ASN A C 1
ATOM 671 O O . ASN A 1 84 ? 0.131 8.472 -12.258 1.00 57.31 84 ASN A O 1
ATOM 675 N N . HIS A 1 85 ? -2.004 7.794 -12.230 1.00 57.28 85 HIS A N 1
ATOM 676 C CA . HIS A 1 85 ? -2.379 8.474 -10.987 1.00 57.28 85 HIS A CA 1
ATOM 677 C C . HIS A 1 85 ? -2.530 7.493 -9.816 1.00 57.28 85 HIS A C 1
ATOM 679 O O . HIS A 1 85 ? -2.519 7.895 -8.650 1.00 57.28 85 HIS A O 1
ATOM 685 N N . THR A 1 86 ? -2.622 6.194 -10.113 1.00 66.00 86 THR A N 1
ATOM 686 C CA . THR A 1 86 ? -2.735 5.138 -9.109 1.00 66.00 86 THR A CA 1
ATOM 687 C C . THR A 1 86 ? -1.384 4.893 -8.448 1.00 66.00 86 THR A C 1
ATOM 689 O O . THR A 1 86 ? -0.417 4.485 -9.089 1.00 66.00 86 THR A O 1
ATOM 692 N N . ARG A 1 87 ? -1.325 5.129 -7.136 1.00 69.62 87 ARG A N 1
ATOM 693 C CA . ARG A 1 87 ? -0.123 4.922 -6.326 1.00 69.62 87 ARG A CA 1
ATOM 694 C C . ARG A 1 87 ? -0.200 3.593 -5.587 1.00 69.62 87 ARG A C 1
ATOM 696 O O . ARG A 1 87 ? -1.057 3.391 -4.721 1.00 69.62 87 ARG A O 1
ATOM 703 N N . LEU A 1 88 ? 0.717 2.695 -5.922 1.00 71.25 88 LEU A N 1
ATOM 704 C CA . LEU A 1 88 ? 0.857 1.398 -5.274 1.00 71.25 88 LEU A CA 1
ATOM 705 C C . LEU A 1 88 ? 1.919 1.468 -4.177 1.00 71.25 88 LEU A C 1
ATOM 707 O O . LEU A 1 88 ? 2.940 2.146 -4.318 1.00 71.25 88 LEU A O 1
ATOM 711 N N . THR A 1 89 ? 1.667 0.763 -3.074 1.00 70.88 89 THR A N 1
ATOM 712 C CA . THR A 1 89 ? 2.634 0.661 -1.975 1.00 70.88 89 THR A CA 1
ATOM 713 C C . THR A 1 89 ? 3.818 -0.207 -2.389 1.00 70.88 89 THR A C 1
ATOM 715 O O . THR A 1 89 ? 3.646 -1.202 -3.099 1.00 70.88 89 THR A O 1
ATOM 718 N N . THR A 1 90 ? 5.017 0.128 -1.904 1.00 70.62 90 THR A N 1
ATOM 719 C CA . THR A 1 90 ? 6.233 -0.666 -2.157 1.00 70.62 90 THR A CA 1
ATOM 720 C C . THR A 1 90 ? 6.064 -2.129 -1.740 1.00 70.62 90 THR A C 1
ATOM 722 O O . THR A 1 90 ? 6.496 -3.024 -2.457 1.00 70.62 90 THR A O 1
ATOM 725 N N . GLU A 1 91 ? 5.389 -2.382 -0.615 1.00 69.38 91 GLU A N 1
ATOM 726 C CA . GLU A 1 91 ? 5.115 -3.736 -0.113 1.00 69.38 91 GLU A CA 1
ATOM 727 C C . GLU A 1 91 ? 4.245 -4.541 -1.085 1.00 69.38 91 GLU A C 1
ATOM 729 O O . GLU A 1 91 ? 4.574 -5.673 -1.423 1.00 69.38 91 GLU A O 1
ATOM 734 N N . SER A 1 92 ? 3.181 -3.929 -1.605 1.00 70.31 92 SER A N 1
ATOM 735 C CA . SER A 1 92 ? 2.255 -4.595 -2.525 1.00 70.31 92 SER A CA 1
ATOM 736 C C . SER A 1 92 ? 2.867 -4.877 -3.884 1.00 70.31 92 SER A C 1
ATOM 738 O O . SER A 1 92 ? 2.680 -5.959 -4.435 1.00 70.31 92 SER A O 1
ATOM 740 N N . LEU A 1 93 ? 3.620 -3.913 -4.419 1.00 74.44 93 LEU A N 1
ATOM 741 C CA . LEU A 1 93 ? 4.383 -4.123 -5.643 1.00 74.44 93 LEU A CA 1
ATOM 742 C C . LEU A 1 93 ? 5.369 -5.265 -5.455 1.00 74.44 93 LEU A C 1
ATOM 744 O O . LEU A 1 93 ? 5.435 -6.164 -6.283 1.00 74.44 93 LEU A O 1
ATOM 748 N N . ALA A 1 94 ? 6.098 -5.278 -4.348 1.00 70.75 94 ALA A N 1
ATOM 749 C CA . ALA A 1 94 ? 7.064 -6.326 -4.107 1.00 70.75 94 ALA A CA 1
ATOM 750 C C . ALA A 1 94 ? 6.437 -7.712 -3.916 1.00 70.75 94 ALA A C 1
ATOM 752 O O . ALA A 1 94 ? 7.014 -8.692 -4.380 1.00 70.75 94 ALA A O 1
ATOM 753 N N . ASP A 1 95 ? 5.264 -7.811 -3.291 1.00 71.75 95 ASP A N 1
ATOM 754 C CA . ASP A 1 95 ? 4.504 -9.062 -3.223 1.00 71.75 95 ASP A CA 1
ATOM 755 C C . ASP A 1 95 ? 4.049 -9.519 -4.621 1.00 71.75 95 ASP A C 1
ATOM 757 O O . ASP A 1 95 ? 4.186 -10.697 -4.963 1.00 71.75 95 ASP A O 1
ATOM 761 N N . TRP A 1 96 ? 3.592 -8.585 -5.461 1.00 76.88 96 TRP A N 1
ATOM 762 C CA . TRP A 1 96 ? 3.203 -8.850 -6.850 1.00 76.88 96 TRP A CA 1
ATOM 763 C C . TRP A 1 96 ? 4.382 -9.299 -7.723 1.00 76.88 96 TRP A C 1
ATOM 765 O O . TRP A 1 96 ? 4.262 -10.272 -8.473 1.00 76.88 96 TRP A O 1
ATOM 775 N N . PHE A 1 97 ? 5.542 -8.651 -7.586 1.00 76.06 97 PHE A N 1
ATOM 776 C CA . PHE A 1 97 ? 6.768 -9.052 -8.272 1.00 76.06 97 PHE A CA 1
ATOM 777 C C . PHE A 1 97 ? 7.297 -10.383 -7.739 1.00 76.06 97 PHE A C 1
ATOM 779 O O . PHE A 1 97 ? 7.716 -11.211 -8.538 1.00 76.06 97 PHE A O 1
ATOM 786 N N . ARG A 1 98 ? 7.212 -10.660 -6.429 1.00 73.00 98 ARG A N 1
ATOM 787 C CA . ARG A 1 98 ? 7.685 -11.929 -5.842 1.00 73.00 98 ARG A CA 1
ATOM 788 C C . ARG A 1 98 ? 6.944 -13.141 -6.407 1.00 73.00 98 ARG A C 1
ATOM 790 O O . ARG A 1 98 ? 7.542 -14.206 -6.525 1.00 73.00 98 ARG A O 1
ATOM 797 N N . ALA A 1 99 ? 5.672 -12.979 -6.771 1.00 68.62 99 ALA A N 1
ATOM 798 C CA . ALA A 1 99 ? 4.881 -14.030 -7.408 1.00 68.62 99 ALA A CA 1
ATOM 799 C C . ALA A 1 99 ? 5.328 -14.353 -8.849 1.00 68.62 99 ALA A C 1
ATOM 801 O O . ALA A 1 99 ? 5.062 -15.453 -9.328 1.00 68.62 99 ALA A O 1
ATOM 802 N N . ARG A 1 100 ? 5.999 -13.417 -9.535 1.00 70.06 100 ARG A N 1
ATOM 803 C CA . ARG A 1 100 ? 6.395 -13.532 -10.950 1.00 70.06 100 ARG A CA 1
ATOM 804 C C . ARG A 1 100 ? 7.896 -13.748 -11.117 1.00 70.06 100 ARG A C 1
ATOM 806 O O . ARG A 1 100 ? 8.320 -14.712 -11.745 1.00 70.06 100 ARG A O 1
ATOM 813 N N . ASP A 1 101 ? 8.690 -12.856 -10.536 1.00 72.69 101 ASP A N 1
ATOM 814 C CA . ASP A 1 101 ? 10.146 -12.874 -10.581 1.00 72.69 101 ASP A CA 1
ATOM 815 C C . ASP A 1 101 ? 10.720 -12.387 -9.231 1.00 72.69 101 ASP A C 1
ATOM 817 O O . ASP A 1 101 ? 10.702 -11.186 -8.926 1.00 72.69 101 ASP A O 1
ATOM 821 N N . PRO A 1 102 ? 11.251 -13.301 -8.397 1.00 68.38 102 PRO A N 1
ATOM 822 C CA . PRO A 1 102 ? 11.785 -12.945 -7.087 1.00 68.38 102 PRO A CA 1
ATOM 823 C C . PRO A 1 102 ? 12.990 -11.997 -7.176 1.00 68.38 102 PRO A C 1
ATOM 825 O O . PRO A 1 102 ? 13.195 -11.210 -6.252 1.00 68.38 102 PRO A O 1
ATOM 828 N N . ALA A 1 103 ? 13.746 -12.001 -8.282 1.00 68.56 103 ALA A N 1
ATOM 829 C CA . ALA A 1 103 ? 14.881 -11.096 -8.463 1.00 68.56 103 ALA A CA 1
ATOM 830 C C . ALA A 1 103 ? 14.434 -9.639 -8.684 1.00 68.56 103 ALA A C 1
ATOM 832 O O . ALA A 1 103 ? 15.140 -8.709 -8.293 1.00 68.56 103 ALA A O 1
ATOM 833 N N . LEU A 1 104 ? 13.247 -9.424 -9.266 1.00 70.00 104 LEU A N 1
ATOM 834 C CA . LEU A 1 104 ? 12.657 -8.087 -9.411 1.00 70.00 104 LEU A CA 1
ATOM 835 C C . LEU A 1 104 ? 12.12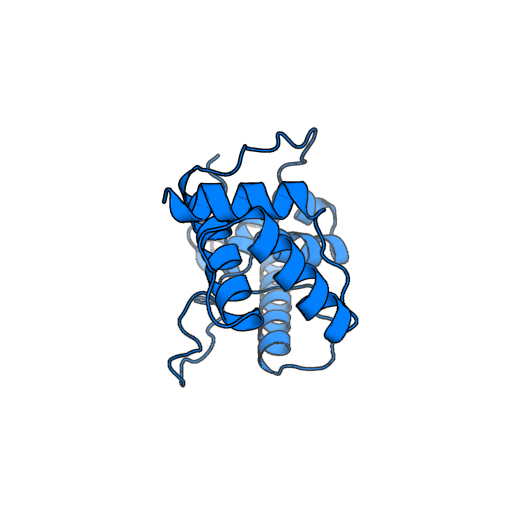5 -7.560 -8.073 1.00 70.00 104 LEU A C 1
ATOM 837 O O . LEU A 1 104 ? 12.274 -6.376 -7.770 1.00 70.00 104 LEU A O 1
ATOM 841 N N . ALA A 1 105 ? 11.575 -8.438 -7.231 1.00 66.06 105 ALA A N 1
ATOM 842 C CA . ALA A 1 105 ? 11.121 -8.065 -5.891 1.00 66.06 105 ALA A CA 1
ATOM 843 C C . ALA A 1 105 ? 12.278 -7.602 -4.987 1.00 66.06 105 ALA A C 1
ATOM 845 O O . ALA A 1 105 ? 12.118 -6.649 -4.224 1.00 66.06 105 ALA A O 1
ATOM 846 N N . GLU A 1 106 ? 13.456 -8.227 -5.100 1.00 66.81 106 GLU A N 1
ATOM 847 C CA . GLU A 1 106 ? 14.671 -7.816 -4.375 1.00 66.81 106 GLU A CA 1
ATOM 848 C C . GLU A 1 106 ? 15.237 -6.464 -4.833 1.00 66.81 106 GLU A C 1
ATOM 850 O O . GLU A 1 106 ? 16.004 -5.839 -4.101 1.00 66.81 106 GLU A O 1
ATOM 855 N N . ARG A 1 107 ? 14.867 -5.990 -6.028 1.00 67.81 107 ARG A N 1
ATOM 856 C CA . ARG A 1 107 ? 15.228 -4.643 -6.495 1.00 67.81 107 ARG A CA 1
ATOM 857 C C . ARG A 1 107 ? 14.326 -3.566 -5.901 1.00 67.81 107 ARG A C 1
ATOM 859 O O . ARG A 1 107 ? 14.798 -2.474 -5.607 1.00 67.81 107 ARG A O 1
ATOM 866 N N . LEU A 1 108 ? 13.049 -3.887 -5.696 1.00 63.19 108 LEU A N 1
ATOM 867 C CA . LEU A 1 108 ? 12.049 -2.969 -5.140 1.00 63.19 108 LEU A CA 1
ATOM 868 C C . LEU A 1 108 ? 12.071 -2.903 -3.613 1.00 63.19 108 LEU A C 1
ATOM 870 O O . LEU A 1 108 ? 11.795 -1.850 -3.036 1.00 63.19 108 LEU A O 1
ATOM 874 N N . ILE A 1 109 ? 12.411 -4.010 -2.950 1.00 60.81 109 ILE A N 1
ATOM 875 C CA . ILE A 1 109 ? 12.666 -4.031 -1.512 1.00 60.81 109 ILE A CA 1
ATOM 876 C C . ILE A 1 109 ? 14.179 -4.078 -1.326 1.00 60.81 109 ILE A C 1
ATOM 878 O O . ILE A 1 109 ? 14.763 -5.126 -1.603 1.00 60.81 109 ILE A O 1
ATOM 882 N N . PRO A 1 110 ? 14.835 -3.030 -0.789 1.00 52.75 110 PRO A N 1
ATOM 883 C CA . PRO A 1 110 ? 16.207 -3.197 -0.338 1.00 52.75 110 PRO A CA 1
ATOM 884 C C . PRO A 1 110 ? 16.202 -4.347 0.661 1.00 52.75 110 PRO A C 1
ATOM 886 O O . PRO A 1 110 ? 15.490 -4.260 1.661 1.00 52.75 110 PRO A O 1
ATOM 889 N N . THR A 1 111 ? 16.935 -5.429 0.368 1.00 44.69 111 THR A N 1
ATOM 890 C CA . THR A 1 111 ? 17.023 -6.611 1.227 1.00 44.69 111 THR A CA 1
ATOM 891 C C . THR A 1 111 ? 17.144 -6.129 2.665 1.00 44.69 111 THR A C 1
ATOM 893 O O . THR A 1 111 ? 18.172 -5.561 3.045 1.00 44.69 111 THR A O 1
ATOM 896 N N . VAL A 1 112 ? 16.086 -6.302 3.459 1.00 43.59 112 VAL A N 1
ATOM 897 C CA . VAL A 1 112 ? 16.093 -5.950 4.877 1.00 43.59 112 VAL A CA 1
ATOM 898 C C . VAL A 1 112 ? 16.924 -7.029 5.567 1.00 43.59 112 VAL A C 1
ATOM 900 O O . VAL A 1 112 ? 16.428 -7.903 6.270 1.00 43.59 112 VAL A O 1
ATOM 903 N N . LYS A 1 113 ? 18.238 -7.016 5.318 1.00 36.62 113 LYS A N 1
ATOM 904 C CA . LYS A 1 113 ? 19.222 -7.654 6.181 1.00 36.62 113 LYS A CA 1
ATOM 905 C C . LYS A 1 113 ? 19.228 -6.839 7.467 1.00 36.62 113 LYS A C 1
ATOM 907 O O . LYS A 1 113 ? 19.999 -5.898 7.624 1.00 36.62 113 LYS A O 1
ATOM 912 N N . GLY A 1 114 ? 18.311 -7.213 8.351 1.00 37.91 114 GLY A N 1
ATOM 913 C CA . GLY A 1 114 ? 18.081 -6.578 9.636 1.00 37.91 114 GLY A CA 1
ATOM 914 C C . GLY A 1 114 ? 17.036 -5.480 9.533 1.00 37.91 114 GLY A C 1
ATOM 915 O O . GLY A 1 114 ? 17.321 -4.375 9.074 1.00 37.91 114 GLY A O 1
ATOM 916 N N . GLU A 1 115 ? 15.833 -5.770 10.023 1.00 38.16 115 GLU A N 1
ATOM 917 C CA . GLU A 1 115 ? 14.900 -4.739 10.456 1.00 38.16 115 GLU A CA 1
ATOM 918 C C . GLU A 1 115 ? 15.631 -3.860 11.477 1.00 38.16 115 GLU A C 1
ATOM 920 O O . GLU A 1 115 ? 15.720 -4.176 12.663 1.00 38.16 115 GLU A O 1
ATOM 925 N N . LYS A 1 116 ? 16.163 -2.717 11.045 1.00 38.03 116 LYS A N 1
ATOM 926 C CA . LYS A 1 116 ? 16.178 -1.579 11.952 1.00 38.03 116 LYS A CA 1
ATOM 927 C C . LYS A 1 116 ? 14.729 -1.141 12.016 1.00 38.03 116 LYS A C 1
ATOM 929 O O . LYS A 1 116 ? 14.267 -0.466 11.103 1.00 38.03 116 LYS A O 1
ATOM 934 N N . GLN A 1 117 ? 14.028 -1.549 13.075 1.00 40.88 117 GLN A N 1
ATOM 935 C CA . GLN A 1 117 ? 12.823 -0.861 13.521 1.00 40.88 117 GLN A CA 1
ATOM 936 C C . GLN A 1 117 ? 13.179 0.625 13.591 1.00 40.88 117 GLN A C 1
ATOM 938 O O . GLN A 1 117 ? 13.844 1.081 14.524 1.00 40.88 117 GLN A O 1
ATOM 943 N N . VAL A 1 118 ? 12.835 1.376 12.546 1.00 45.34 118 VAL A N 1
ATOM 944 C CA . VAL A 1 118 ? 12.891 2.826 12.604 1.00 45.34 118 VAL A CA 1
ATOM 945 C C . VAL A 1 118 ? 11.807 3.164 13.603 1.00 45.34 118 VAL A C 1
ATOM 947 O O . VAL A 1 118 ? 10.629 2.927 13.337 1.00 45.34 118 VAL A O 1
ATOM 950 N N . ALA A 1 119 ? 12.220 3.603 14.793 1.00 44.88 119 ALA A N 1
ATOM 951 C CA . ALA A 1 119 ? 11.292 4.003 15.834 1.00 44.88 119 ALA A CA 1
ATOM 952 C C . ALA A 1 119 ? 10.232 4.918 15.196 1.00 44.88 119 ALA A C 1
ATOM 954 O O . ALA A 1 119 ? 10.606 5.840 14.459 1.00 44.88 119 ALA A O 1
ATOM 955 N N . PRO A 1 120 ? 8.933 4.637 15.395 1.00 52.19 120 PRO A N 1
ATOM 956 C CA . PRO A 1 120 ? 7.883 5.401 14.746 1.00 52.19 120 PRO A CA 1
ATOM 957 C C . PRO A 1 120 ? 8.089 6.883 15.058 1.00 52.19 120 PRO A C 1
ATOM 959 O O . PRO A 1 120 ? 8.370 7.259 16.196 1.00 52.19 120 PRO A O 1
ATOM 962 N N . SER A 1 121 ? 8.016 7.730 14.028 1.00 63.69 121 SER A N 1
ATOM 963 C CA . SER A 1 121 ? 8.179 9.172 14.221 1.00 63.69 121 SER A CA 1
ATOM 964 C C . SER A 1 121 ? 7.178 9.671 15.267 1.00 63.69 121 SER A C 1
ATOM 966 O O . SER A 1 121 ? 6.053 9.173 15.333 1.00 63.69 121 SER A O 1
ATOM 968 N N . THR A 1 122 ? 7.538 10.686 16.056 1.00 66.69 122 THR A N 1
ATOM 969 C CA . THR A 1 122 ? 6.642 11.265 17.075 1.00 66.69 122 THR A CA 1
ATOM 970 C C . THR A 1 122 ? 5.274 11.637 16.489 1.00 66.69 122 THR A C 1
ATOM 972 O O . THR A 1 122 ? 4.248 11.448 17.131 1.00 66.69 122 THR A O 1
ATOM 975 N N . LYS A 1 123 ? 5.232 12.082 15.225 1.00 70.50 123 LYS A N 1
ATOM 976 C CA . LYS A 1 123 ? 3.984 12.378 14.506 1.00 70.50 123 LYS A CA 1
ATOM 977 C C . LYS A 1 123 ? 3.114 11.129 14.298 1.00 70.50 123 LYS A C 1
ATOM 979 O O . LYS A 1 123 ? 1.904 11.203 14.493 1.00 70.50 123 LYS A O 1
ATOM 984 N N . ALA A 1 124 ? 3.719 9.999 13.932 1.00 67.19 124 ALA A N 1
ATOM 985 C CA . ALA A 1 124 ? 3.016 8.729 13.752 1.00 67.19 124 ALA A CA 1
ATOM 986 C C . ALA A 1 124 ? 2.504 8.169 15.088 1.00 67.19 124 ALA A C 1
ATOM 988 O O . ALA A 1 124 ? 1.340 7.780 15.169 1.00 67.19 124 ALA A O 1
ATOM 989 N N . ILE A 1 125 ? 3.324 8.220 16.147 1.00 71.56 125 ILE A N 1
ATOM 990 C CA . ILE A 1 125 ? 2.921 7.820 17.507 1.00 71.56 125 ILE A CA 1
ATOM 991 C C . ILE A 1 125 ? 1.718 8.652 17.969 1.00 71.56 125 ILE A C 1
ATOM 993 O O . ILE A 1 125 ? 0.703 8.104 18.394 1.00 71.56 125 ILE A O 1
ATOM 997 N N . ASN A 1 126 ? 1.781 9.975 17.810 1.00 76.06 126 ASN A N 1
ATOM 998 C CA . ASN A 1 126 ? 0.703 10.866 18.235 1.00 76.06 126 ASN A CA 1
ATOM 999 C C . ASN A 1 126 ? -0.592 10.626 17.448 1.00 76.06 126 ASN A C 1
ATOM 1001 O O . ASN A 1 126 ? -1.685 10.699 18.010 1.00 76.06 126 ASN A O 1
ATOM 1005 N N . SER A 1 127 ? -0.484 10.314 16.153 1.00 74.38 127 SER A N 1
ATOM 1006 C CA . SER A 1 127 ? -1.650 9.974 15.337 1.00 74.38 127 SER A CA 1
ATOM 1007 C C . SER A 1 127 ? -2.293 8.654 15.770 1.00 74.38 127 SER A C 1
ATOM 1009 O O . SER A 1 127 ? -3.518 8.570 15.826 1.00 74.38 127 SER A O 1
ATOM 1011 N N . GLN A 1 128 ? -1.491 7.640 16.105 1.00 79.19 128 GLN A N 1
ATOM 1012 C CA . GLN A 1 128 ? -1.988 6.362 16.625 1.00 79.19 128 GLN A CA 1
ATOM 1013 C C . GLN A 1 128 ? -2.688 6.541 17.977 1.00 79.19 128 GLN A C 1
ATOM 1015 O O . GLN A 1 128 ? -3.793 6.039 18.166 1.00 79.19 128 GLN A O 1
ATOM 1020 N N . LEU A 1 129 ? -2.097 7.317 18.889 1.00 81.25 129 LEU A N 1
ATOM 1021 C CA . LEU A 1 129 ? -2.690 7.619 20.195 1.00 81.25 129 LEU A CA 1
ATOM 1022 C C . LEU A 1 129 ? -4.043 8.342 20.065 1.00 81.25 129 LEU A C 1
ATOM 1024 O O . LEU A 1 129 ? -4.995 8.003 20.770 1.00 81.25 129 LEU A O 1
ATOM 1028 N N . ARG A 1 130 ? -4.173 9.273 19.109 1.00 75.62 130 ARG A N 1
ATOM 1029 C CA . ARG A 1 130 ? -5.455 9.937 18.806 1.00 75.62 130 ARG A CA 1
ATOM 1030 C C . ARG A 1 130 ? -6.506 8.969 18.268 1.00 75.62 130 ARG A C 1
ATOM 1032 O O . ARG A 1 130 ? -7.652 9.033 18.703 1.00 75.62 130 ARG A O 1
ATOM 1039 N N . LEU A 1 131 ? -6.126 8.058 17.370 1.00 77.31 131 LEU A N 1
ATOM 1040 C CA . LEU A 1 131 ? -7.042 7.034 16.856 1.00 77.31 131 LEU A CA 1
ATOM 1041 C C . LEU A 1 131 ? -7.522 6.097 17.965 1.00 77.31 131 LEU A C 1
ATOM 1043 O O . LEU A 1 131 ? -8.721 5.854 18.067 1.00 77.31 131 LEU A O 1
ATOM 1047 N N . ILE A 1 132 ? -6.615 5.629 18.830 1.00 81.31 132 ILE A N 1
ATOM 1048 C CA . ILE A 1 132 ? -6.969 4.791 19.986 1.00 81.31 132 ILE A CA 1
ATOM 1049 C C . ILE A 1 132 ? -8.003 5.507 20.855 1.00 81.31 132 ILE A C 1
ATOM 1051 O O . ILE A 1 132 ? -9.005 4.902 21.233 1.00 81.31 132 ILE A O 1
ATOM 1055 N N . ARG A 1 133 ? -7.802 6.800 21.132 1.00 77.44 133 ARG A N 1
ATOM 1056 C CA . ARG A 1 133 ? -8.741 7.597 21.925 1.00 77.44 133 ARG A CA 1
ATOM 1057 C C . ARG A 1 133 ? -10.112 7.722 21.258 1.00 77.44 133 ARG A C 1
ATOM 1059 O O . ARG A 1 133 ? -11.105 7.440 21.916 1.00 77.44 133 ARG A O 1
ATOM 1066 N N . ILE A 1 134 ? -10.171 8.082 19.976 1.00 78.62 134 ILE A N 1
ATOM 1067 C CA . ILE A 1 134 ? -11.439 8.247 19.239 1.00 78.62 134 ILE A CA 1
ATOM 1068 C C . ILE A 1 134 ? -12.208 6.925 19.161 1.00 78.62 134 ILE A C 1
ATOM 1070 O O . ILE A 1 134 ? -13.411 6.901 19.395 1.00 78.62 134 ILE A O 1
ATOM 1074 N N . LEU A 1 135 ? -11.525 5.819 18.859 1.00 79.12 135 LEU A N 1
ATOM 1075 C CA . LEU A 1 135 ? -12.152 4.496 18.804 1.00 79.12 135 LEU A CA 1
ATOM 1076 C C . LEU A 1 135 ? -12.655 4.060 20.182 1.00 79.12 135 LEU A C 1
ATOM 1078 O O . LEU A 1 135 ? -13.748 3.513 20.293 1.00 79.12 135 LEU A O 1
ATOM 1082 N N . SER A 1 136 ? -11.885 4.350 21.232 1.00 79.12 136 SER A N 1
ATOM 1083 C CA . SER A 1 136 ? -12.291 4.079 22.611 1.00 79.12 136 SER A CA 1
ATOM 1084 C C . SER A 1 136 ? -13.517 4.905 23.007 1.00 79.12 136 SER A C 1
ATOM 1086 O O . SER A 1 136 ? -14.482 4.346 23.516 1.00 79.12 136 SER A O 1
ATOM 1088 N N . GLU A 1 137 ? -13.525 6.210 22.721 1.00 79.25 137 GLU A N 1
ATOM 1089 C CA . GLU A 1 137 ? -14.689 7.087 22.921 1.00 79.25 137 GLU A CA 1
ATOM 1090 C C . GLU A 1 137 ? -15.895 6.598 22.107 1.00 79.25 137 GLU A C 1
ATOM 1092 O O . GLU A 1 137 ? -16.994 6.527 22.638 1.00 79.25 137 GLU A O 1
ATOM 1097 N N . GLY A 1 138 ? -15.704 6.159 20.862 1.00 76.50 138 GLY A N 1
ATOM 1098 C CA . GLY A 1 138 ? -16.776 5.572 20.055 1.00 76.50 138 GLY A CA 1
ATOM 1099 C C . GLY A 1 138 ? -17.349 4.276 20.642 1.00 76.50 138 GLY A C 1
ATOM 1100 O O . GLY A 1 138 ? -18.540 4.015 20.492 1.00 76.50 138 GLY A O 1
ATOM 1101 N N . LEU A 1 139 ? -16.525 3.483 21.335 1.00 80.75 139 LEU A N 1
ATOM 1102 C CA . LEU A 1 139 ? -16.935 2.208 21.920 1.00 80.75 139 LEU A CA 1
ATOM 1103 C C . LEU A 1 139 ? -17.646 2.368 23.273 1.00 80.75 139 LEU A C 1
ATOM 1105 O O . LEU A 1 139 ? -18.661 1.715 23.507 1.00 80.75 139 LEU A O 1
ATOM 1109 N N . VAL A 1 140 ? -17.121 3.215 24.166 1.00 79.81 140 VAL A N 1
ATOM 1110 C CA . VAL A 1 140 ? -17.669 3.415 25.527 1.00 79.81 140 VAL A CA 1
ATOM 1111 C C . VAL A 1 140 ? -18.457 4.725 25.691 1.00 79.81 140 VAL A C 1
ATOM 1113 O O . VAL A 1 140 ? -18.944 5.034 26.778 1.00 79.81 140 VAL A O 1
ATOM 1116 N N . GLY A 1 141 ? -18.611 5.501 24.618 1.00 75.94 141 GLY A N 1
ATOM 1117 C CA . GLY A 1 141 ? -19.323 6.780 24.562 1.00 75.94 141 GLY A CA 1
ATOM 1118 C C . GLY A 1 141 ? -18.464 7.974 24.985 1.00 75.94 141 GLY A C 1
ATOM 1119 O O . GLY A 1 141 ? -18.180 8.861 24.183 1.00 75.94 141 GLY A O 1
ATOM 1120 N N . GLN A 1 142 ? -18.055 8.023 26.255 1.00 76.75 142 GLN A N 1
ATOM 1121 C CA . GLN A 1 142 ? -17.225 9.110 26.782 1.00 76.75 142 GLN A CA 1
ATOM 1122 C C . GLN A 1 142 ? -16.187 8.569 27.764 1.00 76.75 142 GLN A C 1
ATOM 1124 O O . GLN A 1 142 ? -16.528 7.902 28.741 1.00 76.75 142 GLN A O 1
ATOM 1129 N N . LEU A 1 143 ? -14.916 8.904 27.534 1.00 75.75 143 LEU A N 1
ATOM 1130 C CA . LEU A 1 143 ? -13.841 8.583 28.469 1.00 75.75 143 LEU A CA 1
ATOM 1131 C C . LEU A 1 143 ? -13.933 9.489 29.698 1.00 75.75 143 LEU A C 1
ATOM 1133 O O . LEU A 1 143 ? -14.065 10.711 29.592 1.00 75.75 143 LEU A O 1
ATOM 1137 N N . THR A 1 144 ? -13.848 8.889 30.880 1.00 73.62 144 THR A N 1
ATOM 1138 C CA . THR A 1 144 ? -14.032 9.593 32.157 1.00 73.62 144 THR A CA 1
ATOM 1139 C C . THR A 1 144 ? -12.776 10.329 32.627 1.00 73.62 144 THR A C 1
ATOM 1141 O O . THR A 1 144 ? -12.812 11.034 33.638 1.00 73.62 144 THR A O 1
ATOM 1144 N N . GLY A 1 145 ? -11.647 10.140 31.935 1.00 71.19 145 GLY A N 1
ATOM 1145 C CA . GLY A 1 145 ? -10.334 10.653 32.335 1.00 71.19 145 GLY A CA 1
ATOM 1146 C C . GLY A 1 145 ? -9.677 9.816 33.438 1.00 71.19 145 GLY A C 1
ATOM 1147 O O . GLY A 1 145 ? -8.567 10.114 33.875 1.00 71.19 145 GLY A O 1
ATOM 1148 N N . LYS A 1 146 ? -10.333 8.739 33.892 1.00 82.69 146 LYS A N 1
ATOM 1149 C CA . LYS A 1 146 ? -9.753 7.741 34.797 1.00 82.69 146 LYS A CA 1
ATOM 1150 C C . LYS A 1 146 ? -9.259 6.571 33.959 1.00 82.69 146 LYS A C 1
ATOM 1152 O O . LYS A 1 146 ? -9.888 5.519 33.938 1.00 82.69 146 LYS A O 1
ATOM 1157 N N . HIS A 1 147 ? -8.097 6.740 33.332 1.00 80.25 147 HIS A N 1
ATOM 1158 C CA . HIS A 1 147 ? -7.574 5.843 32.291 1.00 80.25 147 HIS A CA 1
ATOM 1159 C C . HIS A 1 147 ? -7.586 4.342 32.632 1.00 80.25 147 HIS A C 1
ATOM 1161 O O . HIS A 1 147 ? -7.843 3.528 31.755 1.00 80.25 147 HIS A O 1
ATOM 1167 N N . ASN A 1 148 ? -7.366 3.955 33.895 1.00 80.50 148 ASN A N 1
ATOM 1168 C CA . ASN A 1 148 ? -7.468 2.548 34.311 1.00 80.50 148 ASN A CA 1
ATOM 1169 C C . ASN A 1 148 ? -8.911 2.018 34.258 1.00 80.50 148 ASN A C 1
ATOM 1171 O O . ASN A 1 148 ? -9.138 0.903 33.807 1.00 80.50 148 ASN A O 1
ATOM 1175 N N . LYS A 1 149 ? -9.885 2.824 34.698 1.00 80.38 149 LYS A N 1
ATOM 1176 C CA . LYS A 1 149 ? -11.311 2.469 34.648 1.00 80.38 149 LYS A CA 1
ATOM 1177 C C . LYS A 1 149 ? -11.849 2.518 33.223 1.00 80.38 149 LYS A C 1
ATOM 1179 O O . LYS A 1 149 ? -12.663 1.682 32.859 1.00 80.38 149 LYS A O 1
ATOM 1184 N N . ASP A 1 150 ? -11.372 3.473 32.430 1.00 78.31 150 ASP A N 1
ATOM 1185 C CA . ASP A 1 150 ? -11.719 3.566 31.015 1.00 78.31 150 ASP A CA 1
ATOM 1186 C C . ASP A 1 150 ? -11.183 2.343 30.244 1.00 78.31 150 ASP A C 1
ATOM 1188 O O . ASP A 1 150 ? -11.913 1.758 29.453 1.00 78.31 150 ASP A O 1
ATOM 1192 N N . ALA A 1 151 ? -9.957 1.886 30.534 1.00 79.62 151 ALA A N 1
ATOM 1193 C CA . ALA A 1 151 ? -9.397 0.663 29.950 1.00 79.62 151 ALA A CA 1
ATOM 1194 C C . ALA A 1 151 ? -10.196 -0.598 30.322 1.00 79.62 151 ALA A C 1
ATOM 1196 O O . ALA A 1 151 ? -10.457 -1.430 29.459 1.00 79.62 151 ALA A O 1
ATOM 1197 N N . GLU A 1 152 ? -10.631 -0.730 31.579 1.00 81.19 152 GLU A N 1
ATOM 1198 C CA . GLU A 1 152 ? -11.510 -1.832 31.999 1.00 81.19 152 GLU A CA 1
ATOM 1199 C C . GLU A 1 152 ? -12.881 -1.776 31.310 1.00 81.19 152 GLU A C 1
ATOM 1201 O O . GLU A 1 152 ? -13.406 -2.813 30.910 1.00 81.19 152 GLU A O 1
ATOM 1206 N N . ALA A 1 153 ? -13.455 -0.581 31.136 1.00 80.62 153 ALA A N 1
ATOM 1207 C CA . ALA A 1 153 ? -14.720 -0.401 30.428 1.00 80.62 153 ALA A CA 1
ATOM 1208 C C . ALA A 1 153 ? -14.600 -0.764 28.940 1.00 80.62 153 ALA A C 1
ATOM 1210 O O . ALA A 1 153 ? -15.499 -1.400 28.392 1.00 80.62 153 ALA A O 1
ATOM 1211 N N . ILE A 1 154 ? -13.479 -0.411 28.301 1.00 80.25 154 ILE A N 1
ATOM 1212 C CA . ILE A 1 154 ? -13.176 -0.795 26.916 1.00 80.25 154 ILE A CA 1
ATOM 1213 C C . ILE A 1 154 ? -13.029 -2.311 26.811 1.00 80.25 154 ILE A C 1
ATOM 1215 O O . ILE A 1 154 ? -13.650 -2.911 25.942 1.00 80.25 154 ILE A O 1
ATOM 1219 N N . ASP A 1 155 ? -12.283 -2.948 27.713 1.00 81.75 155 ASP A N 1
ATOM 1220 C CA . ASP A 1 155 ? -12.117 -4.403 27.697 1.00 81.75 155 ASP A CA 1
ATOM 1221 C C . ASP A 1 155 ? -13.450 -5.134 27.928 1.00 81.75 155 ASP A C 1
ATOM 1223 O O . ASP A 1 155 ? -13.714 -6.150 27.286 1.00 81.75 155 ASP A O 1
ATOM 1227 N N . GLN A 1 156 ? -14.332 -4.602 28.780 1.00 81.00 156 GLN A N 1
ATOM 1228 C CA . GLN A 1 156 ? -15.687 -5.135 28.962 1.00 81.00 156 GLN A CA 1
ATOM 1229 C C . GLN A 1 156 ? -16.567 -4.925 27.724 1.00 81.00 156 GLN A C 1
ATOM 1231 O O . GLN A 1 156 ? -17.306 -5.834 27.345 1.00 81.00 156 GLN A O 1
ATOM 1236 N N . ALA A 1 157 ? -16.484 -3.762 27.075 1.00 79.69 157 ALA A N 1
ATOM 1237 C CA . ALA A 1 157 ? -17.232 -3.471 25.855 1.00 79.69 157 ALA A CA 1
ATOM 1238 C C . ALA A 1 157 ? -16.749 -4.325 24.668 1.00 79.69 157 ALA A C 1
ATOM 1240 O O . ALA A 1 157 ? -17.568 -4.837 23.907 1.00 79.69 157 ALA A O 1
ATOM 1241 N N . LEU A 1 158 ? -15.437 -4.550 24.552 1.00 80.12 158 LEU A N 1
ATOM 1242 C CA . LEU A 1 158 ? -14.846 -5.465 23.573 1.00 80.12 158 LEU A CA 1
ATOM 1243 C C . LEU A 1 158 ? -15.270 -6.910 23.852 1.00 80.12 158 LEU A C 1
ATOM 1245 O O . LEU A 1 158 ? -15.731 -7.598 22.941 1.00 80.12 158 LEU A O 1
ATOM 1249 N N . ALA A 1 159 ? -15.220 -7.347 25.114 1.00 81.06 159 ALA A N 1
ATOM 1250 C CA . ALA A 1 159 ? -15.677 -8.678 25.506 1.00 81.06 159 ALA A CA 1
ATOM 1251 C C . ALA A 1 159 ? -17.177 -8.882 25.228 1.00 81.06 159 ALA A C 1
ATOM 1253 O O . ALA A 1 159 ? -17.573 -9.961 24.787 1.00 81.06 159 ALA A O 1
ATOM 1254 N N . ALA A 1 160 ? -18.007 -7.849 25.411 1.00 78.62 160 ALA A N 1
ATOM 1255 C CA . ALA A 1 160 ? -19.427 -7.879 25.049 1.00 78.62 160 ALA A CA 1
ATOM 1256 C C . ALA A 1 160 ? -19.653 -8.036 23.532 1.00 78.62 160 ALA A C 1
ATOM 1258 O O . ALA A 1 160 ? -20.670 -8.589 23.119 1.00 78.62 160 ALA A O 1
ATOM 1259 N N . GLN A 1 161 ? -18.694 -7.604 22.708 1.00 78.38 161 GLN A N 1
ATOM 1260 C CA . GLN A 1 161 ? -18.675 -7.818 21.257 1.00 78.38 161 GLN A CA 1
ATOM 1261 C C . GLN A 1 161 ? -17.972 -9.126 20.846 1.00 78.38 161 GLN A C 1
ATOM 1263 O O . GLN A 1 161 ? -17.828 -9.397 19.656 1.00 78.38 161 GLN A O 1
ATOM 1268 N N . GLY A 1 162 ? -17.537 -9.949 21.808 1.00 75.00 162 GLY A N 1
ATOM 1269 C CA . GLY A 1 162 ? -16.806 -11.193 21.551 1.00 75.00 162 GLY A CA 1
ATOM 1270 C C . GLY A 1 162 ? -15.354 -10.989 21.105 1.00 75.00 162 GLY A C 1
ATOM 1271 O O . GLY A 1 162 ? -14.730 -11.931 20.618 1.00 75.00 162 GLY A O 1
ATOM 1272 N N . LEU A 1 163 ? -14.811 -9.780 21.260 1.00 73.38 163 LEU A N 1
ATOM 1273 C CA . LEU A 1 163 ? -13.449 -9.425 20.875 1.00 73.38 163 LEU A CA 1
ATOM 1274 C C . LEU A 1 163 ? -12.553 -9.341 22.113 1.00 73.38 163 LEU A C 1
ATOM 1276 O O . LEU A 1 163 ? -12.905 -8.745 23.129 1.00 73.38 163 LEU A O 1
ATOM 1280 N N . THR A 1 164 ? -11.362 -9.925 22.030 1.00 72.38 164 THR A N 1
ATOM 1281 C CA . THR A 1 164 ? -10.319 -9.745 23.044 1.00 72.38 164 THR A CA 1
ATOM 1282 C C . THR A 1 164 ? -9.446 -8.557 22.679 1.00 72.38 164 THR A C 1
ATOM 1284 O O . THR A 1 164 ? -9.011 -8.434 21.534 1.00 72.38 164 THR A O 1
ATOM 1287 N N . SER A 1 165 ? -9.154 -7.711 23.662 1.00 65.25 165 SER A N 1
ATOM 1288 C CA . SER A 1 165 ? -8.267 -6.566 23.475 1.00 65.25 165 SER A CA 1
ATOM 1289 C C . SER A 1 165 ? -6.881 -7.017 22.986 1.00 65.25 165 SER A C 1
ATOM 1291 O O . SER A 1 165 ? -6.309 -7.949 23.558 1.00 65.25 165 SER A O 1
ATOM 1293 N N . PRO A 1 166 ? -6.318 -6.383 21.939 1.00 67.38 166 PRO A N 1
ATOM 1294 C CA . PRO A 1 166 ? -5.012 -6.754 21.388 1.00 67.38 166 PRO A CA 1
ATOM 1295 C C . PRO A 1 166 ? -3.850 -6.415 22.334 1.00 67.38 166 PRO A C 1
ATOM 1297 O O . PRO A 1 166 ? -2.725 -6.870 22.133 1.00 67.38 166 PRO A O 1
ATOM 1300 N N . VAL A 1 167 ? -4.107 -5.607 23.364 1.00 77.38 167 VAL A N 1
ATOM 1301 C CA . VAL A 1 167 ? -3.132 -5.181 24.367 1.00 77.38 167 VAL A CA 1
ATOM 1302 C C . VAL A 1 167 ? -3.713 -5.375 25.764 1.00 77.38 167 VAL A C 1
ATOM 1304 O O . VAL A 1 167 ? -4.914 -5.260 25.970 1.00 77.38 167 VAL A O 1
ATOM 1307 N N . GLY A 1 168 ? -2.865 -5.653 26.755 1.00 76.25 168 GLY A N 1
ATOM 1308 C CA . GLY A 1 168 ? -3.335 -5.763 28.138 1.00 76.25 168 GLY A CA 1
ATOM 1309 C C . GLY A 1 168 ? -3.857 -4.426 28.684 1.00 76.25 168 GLY A C 1
ATOM 1310 O O . GLY A 1 168 ? -3.299 -3.371 28.371 1.00 76.25 168 GLY A O 1
ATOM 1311 N N . THR A 1 169 ? -4.851 -4.478 29.577 1.00 75.44 169 THR A N 1
ATOM 1312 C CA . THR A 1 169 ? -5.460 -3.335 30.303 1.00 75.44 169 THR A CA 1
ATOM 1313 C C . THR A 1 169 ? -4.461 -2.257 30.737 1.00 75.44 169 THR A C 1
ATOM 1315 O O . THR A 1 169 ? -4.700 -1.065 30.561 1.00 75.44 169 THR A O 1
ATOM 1318 N N . LYS A 1 170 ? -3.310 -2.655 31.299 1.00 76.81 170 LYS A N 1
ATOM 1319 C CA . LYS A 1 170 ? -2.272 -1.720 31.778 1.00 76.81 170 LYS A CA 1
ATOM 1320 C C . LYS A 1 170 ? -1.630 -0.909 30.651 1.00 76.81 170 LYS A C 1
ATOM 1322 O O . LYS A 1 170 ? -1.326 0.268 30.834 1.00 76.81 170 LYS A O 1
ATOM 1327 N N . THR A 1 171 ? -1.413 -1.539 29.502 1.00 80.06 171 THR A N 1
ATOM 1328 C CA . THR A 1 171 ? -0.843 -0.893 28.316 1.00 80.06 171 THR A CA 1
ATOM 1329 C C . THR A 1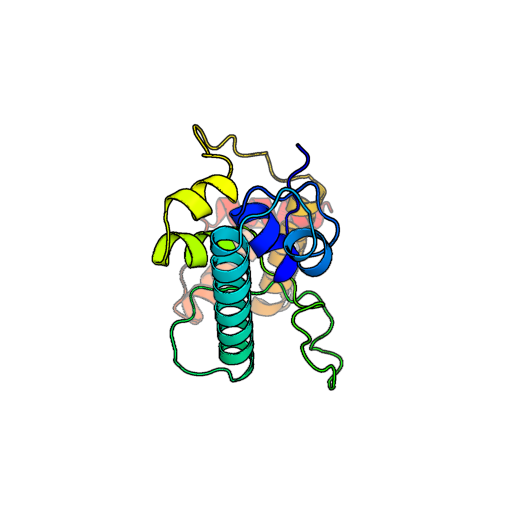 171 ? -1.870 0.039 27.681 1.00 80.06 171 THR A C 1
ATOM 1331 O O . THR A 1 171 ? -1.533 1.168 27.333 1.00 80.06 171 THR A O 1
ATOM 1334 N N . LEU A 1 172 ? -3.137 -0.381 27.628 1.00 78.50 172 LEU A N 1
ATOM 1335 C CA . LEU A 1 172 ? -4.234 0.456 27.144 1.00 78.50 172 LEU A CA 1
ATOM 1336 C C . LEU A 1 172 ? -4.409 1.720 28.000 1.00 78.50 172 LEU A C 1
ATOM 1338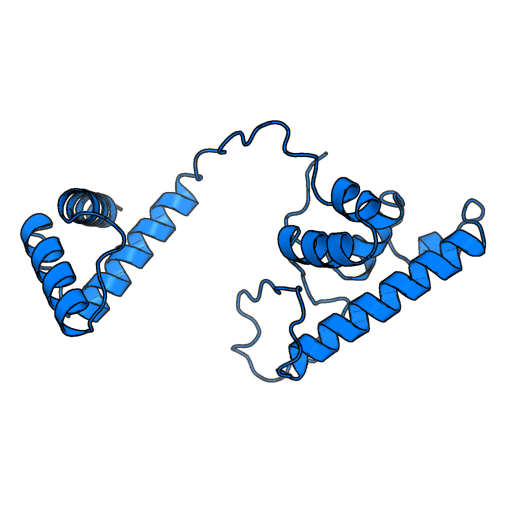 O O . LEU A 1 172 ? -4.468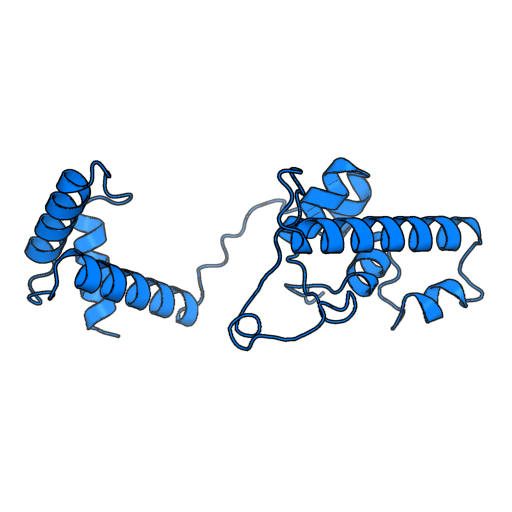 2.825 27.466 1.00 78.50 172 LEU A O 1
ATOM 1342 N N . ALA A 1 173 ? -4.391 1.583 29.329 1.00 79.38 173 ALA A N 1
ATOM 1343 C CA . ALA A 1 173 ? -4.464 2.723 30.242 1.00 79.38 173 ALA A CA 1
ATOM 1344 C C . ALA A 1 173 ? -3.297 3.708 30.047 1.00 79.38 173 ALA A C 1
ATOM 1346 O O . ALA A 1 173 ? -3.487 4.922 30.142 1.00 79.38 173 ALA A O 1
ATOM 1347 N N . LYS A 1 174 ? -2.096 3.203 29.736 1.00 84.31 174 LYS A N 1
ATOM 1348 C CA . LYS A 1 174 ? -0.938 4.041 29.405 1.00 84.31 174 LYS A CA 1
ATOM 1349 C C . LYS A 1 174 ? -1.164 4.826 28.108 1.00 84.31 174 LYS A C 1
ATOM 1351 O O . LYS A 1 174 ? -0.945 6.032 28.111 1.00 84.31 174 LYS A O 1
ATOM 1356 N N . TYR A 1 175 ? -1.658 4.188 27.046 1.00 80.75 175 TYR A N 1
ATOM 1357 C CA . TYR A 1 175 ? -1.961 4.877 25.786 1.00 80.75 175 TYR A CA 1
ATOM 1358 C C . TYR A 1 175 ? -3.065 5.922 25.933 1.00 80.75 175 TYR A C 1
ATOM 1360 O O . TYR A 1 175 ? -2.946 7.010 25.381 1.00 80.75 175 TYR A O 1
ATOM 1368 N N . LEU A 1 176 ? -4.106 5.643 26.719 1.00 79.06 176 LEU A N 1
ATOM 1369 C CA . LEU A 1 176 ? -5.159 6.625 26.993 1.00 79.06 176 LEU A CA 1
ATOM 1370 C C . LEU A 1 176 ? -4.633 7.839 27.764 1.00 79.06 176 LEU A C 1
ATOM 1372 O O . LEU A 1 176 ? -5.088 8.956 27.520 1.00 79.06 176 LEU A O 1
ATOM 1376 N N . LYS A 1 177 ? -3.670 7.631 28.668 1.00 82.75 177 LYS A N 1
ATOM 1377 C CA . LYS A 1 177 ? -2.994 8.722 29.372 1.00 82.75 177 LYS A CA 1
ATOM 1378 C C . LYS A 1 177 ? -2.145 9.559 28.413 1.00 82.75 177 LYS A C 1
ATOM 1380 O O . LYS A 1 177 ? -2.314 10.770 28.362 1.00 82.75 177 LYS A O 1
ATOM 1385 N N . GLU A 1 178 ? -1.289 8.915 27.622 1.00 81.00 178 GLU A N 1
ATOM 1386 C CA . GLU A 1 178 ? -0.439 9.600 26.637 1.00 81.00 178 GLU A CA 1
ATOM 1387 C C . GLU A 1 178 ? -1.282 10.345 25.585 1.00 81.00 178 GLU A C 1
ATOM 1389 O O . GLU A 1 178 ? -0.956 11.466 25.218 1.00 81.00 178 GLU A O 1
ATOM 1394 N N . ALA A 1 179 ? -2.421 9.786 25.163 1.00 77.75 179 ALA A N 1
ATOM 1395 C CA . ALA A 1 179 ? -3.355 10.431 24.238 1.00 77.75 179 ALA A CA 1
ATOM 1396 C C . ALA A 1 179 ? -4.108 11.638 24.829 1.00 77.75 179 ALA A C 1
ATOM 1398 O O . ALA A 1 179 ? -4.631 12.459 24.073 1.00 77.75 179 ALA A O 1
ATOM 1399 N N . ALA A 1 180 ? -4.224 11.734 26.156 1.00 74.56 180 ALA A N 1
ATOM 1400 C CA . ALA A 1 180 ? -4.826 12.884 26.832 1.00 74.56 180 ALA A CA 1
ATOM 1401 C C . ALA A 1 180 ? -3.834 14.045 27.015 1.00 74.56 180 ALA A C 1
ATOM 1403 O O . ALA A 1 180 ? -4.262 15.183 27.193 1.00 74.56 180 ALA A O 1
ATOM 1404 N N . GLU A 1 181 ? -2.531 13.758 26.964 1.00 76.12 181 GLU A N 1
ATOM 1405 C CA . GLU A 1 181 ? -1.438 14.732 27.083 1.00 76.12 181 GLU A CA 1
ATOM 1406 C C . GLU A 1 181 ? -1.019 15.339 25.716 1.00 76.12 181 GLU A C 1
ATOM 1408 O O . GLU A 1 181 ? -0.135 16.197 25.676 1.00 76.12 181 GLU A O 1
ATOM 1413 N N . LEU A 1 182 ? -1.662 14.918 24.612 1.00 69.38 182 LEU A N 1
ATOM 1414 C CA . LEU A 1 182 ? -1.447 15.348 23.213 1.00 69.38 182 LEU A CA 1
ATOM 1415 C C . LEU A 1 182 ? -2.490 16.337 22.676 1.00 69.38 182 LEU A C 1
ATOM 1417 O O . LEU A 1 182 ? -2.182 16.972 21.632 1.00 69.38 182 LEU A O 1
#

Radius of gyration: 22.32 Å; chains: 1; bounding box: 40×29×63 Å

Foldseek 3Di:
DPADQWDFLQCLLCLLLVNNVDPGLVRQLPDPPHDPVSNVVSVVSSVVVVVLVVVVVVVDPPPQLWDWDDDDDVVPPDDDPDSRPTITGLVSSLSNCCVPPNSSSCSSDVPCPDPPVPPPPPVRLLVVLLVLQVVLCVQQVDDPLQLLVSLVSSQVSCVVVVHHDPDDSVVSSVSPNVNVVD

Sequence (182 aa):
MYWKSNYTAEEAVLVAMGAEGFDSLHDYCNSKDTTTEQIDKAEHLFVELCHEIELLRVGSDYSSCLKTFYESEVLAGYLQLDHNHTRLTTESLADWFRARDPALAERLIPTVKGEKQVAPSTKAINSQLRLIRILSEGLVGQLTGKHNKDAEAIDQALAAQGLTSPVGTKTLAKYLKEAAEL

Secondary structure (DSSP, 8-state):
----SEE-HHHHHHHHHT-TT-SSHHHHHT-TT--HHHHHHHHHHHHHHHHHHHHHHHT-SS-----B---SSTTSS-----TTTPPEEHHHHHHHHHTT-HHHHHHHS---SS----PPPHHHHHHHHHHHHHHHHHHHSS--S-HHHHHHHHHHHHHHTTPPPSS-HHHHHHHHHHHH--

pLDDT: mean 70.08, std 13.68, range [35.44, 88.0]